Protein AF-A7UAV1-F1 (afdb_monomer_lite)

Sequence (82 aa):
SLFAAISGMILLIMDIFNIAISHFFKMENLNLLKSPKPYIDIHTCQPESKPSEKNSLSIKYCDSIRSVFLSIFAVMLIFAFF

Organism: Felis catus (NCBI:txid9685)

Foldseek 3Di:
DVVVLVVVLVVLVVVLCCQPPHPPDDDDPDPVPPDPPPPADLRCLDDPDDPVCPVPPSSVVSVVVSVVVNVVSVVVNVVSVD

Structure (mmCIF, N/CA/C/O backbone):
data_AF-A7UAV1-F1
#
_entry.id   AF-A7UAV1-F1
#
loop_
_atom_site.group_PDB
_atom_site.id
_atom_site.type_symbol
_atom_site.label_atom_id
_atom_site.label_alt_id
_atom_site.label_comp_id
_atom_site.label_asym_id
_atom_site.label_entity_id
_atom_site.label_seq_id
_atom_site.pdbx_PDB_ins_code
_atom_site.Cartn_x
_atom_site.Cartn_y
_atom_site.Cartn_z
_atom_site.occupancy
_atom_site.B_iso_or_equiv
_atom_site.auth_seq_id
_atom_site.auth_comp_id
_atom_site.auth_asym_id
_atom_site.auth_atom_id
_atom_site.pdbx_PDB_model_num
ATOM 1 N N . SER A 1 1 ? 5.668 -3.275 -21.264 1.00 86.19 1 SER A N 1
ATOM 2 C CA . SER A 1 1 ? 5.888 -2.062 -22.082 1.00 86.19 1 SER A CA 1
ATOM 3 C C . SER A 1 1 ? 6.053 -0.873 -21.150 1.00 86.19 1 SER A C 1
ATOM 5 O O . SER A 1 1 ? 5.620 -0.963 -20.006 1.00 86.19 1 SER A O 1
ATOM 7 N N . LEU A 1 2 ? 6.641 0.230 -21.621 1.00 89.50 2 LEU A N 1
ATOM 8 C CA . LEU A 1 2 ? 6.790 1.456 -20.823 1.00 89.50 2 LEU A CA 1
ATOM 9 C C . LEU A 1 2 ? 5.444 1.948 -20.259 1.00 89.50 2 LEU A C 1
ATOM 11 O O . LEU A 1 2 ? 5.354 2.306 -19.092 1.00 89.50 2 LEU A O 1
ATOM 15 N N . PHE A 1 3 ? 4.383 1.878 -21.070 1.00 91.50 3 PHE A N 1
ATOM 16 C CA . PHE A 1 3 ? 3.024 2.232 -20.656 1.00 91.50 3 PHE A CA 1
ATOM 17 C C . PHE A 1 3 ? 2.550 1.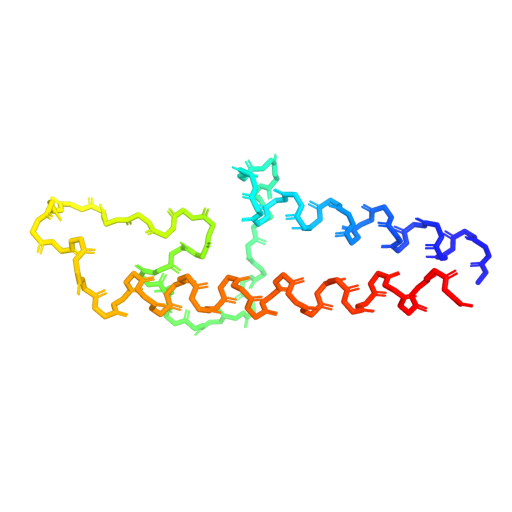435 -19.431 1.00 91.50 3 PHE A C 1
ATOM 19 O O . PHE A 1 3 ? 2.106 2.038 -18.463 1.00 91.50 3 PHE A O 1
ATOM 26 N N . ALA A 1 4 ? 2.706 0.104 -19.443 1.00 91.12 4 ALA A N 1
ATOM 27 C CA . ALA A 1 4 ? 2.269 -0.756 -18.342 1.00 91.12 4 ALA A CA 1
ATOM 28 C C . ALA A 1 4 ? 3.041 -0.489 -17.036 1.00 91.12 4 ALA A C 1
ATOM 30 O O . ALA A 1 4 ? 2.454 -0.525 -15.956 1.00 91.12 4 ALA A O 1
ATOM 31 N N . ALA A 1 5 ? 4.342 -0.195 -17.139 1.00 88.38 5 ALA A N 1
ATOM 32 C CA . ALA A 1 5 ? 5.172 0.143 -15.985 1.00 88.38 5 ALA A CA 1
ATOM 33 C C . ALA A 1 5 ? 4.723 1.470 -15.353 1.00 88.38 5 ALA A C 1
ATOM 35 O O . ALA A 1 5 ? 4.450 1.526 -14.157 1.00 88.38 5 ALA A O 1
ATOM 36 N N . ILE A 1 6 ? 4.543 2.516 -16.169 1.00 91.19 6 ILE A N 1
ATOM 37 C CA . ILE A 1 6 ? 4.083 3.829 -15.695 1.00 91.19 6 ILE A CA 1
ATOM 38 C C . ILE A 1 6 ? 2.671 3.735 -15.106 1.00 91.19 6 ILE A C 1
ATOM 40 O O . ILE A 1 6 ? 2.422 4.270 -14.027 1.00 91.19 6 ILE A O 1
ATOM 44 N N . SER A 1 7 ? 1.747 3.029 -15.768 1.00 93.19 7 SER A N 1
ATOM 45 C CA . SER A 1 7 ? 0.392 2.852 -15.237 1.00 93.19 7 SER A CA 1
ATOM 46 C C . SER A 1 7 ? 0.391 2.076 -13.920 1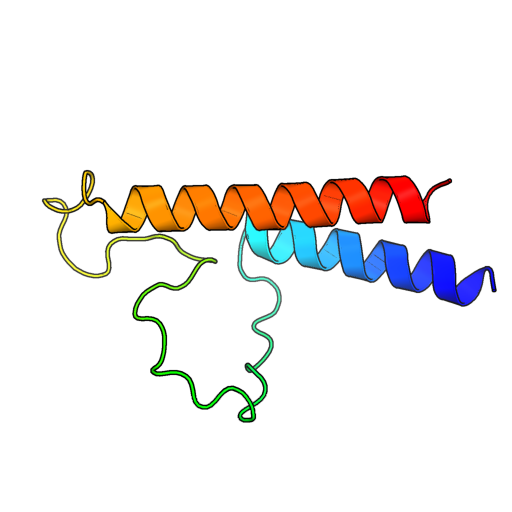.00 93.19 7 SER A C 1
ATOM 48 O O . SER A 1 7 ? -0.323 2.455 -12.998 1.00 93.19 7 SER A O 1
ATOM 50 N N . GLY A 1 8 ? 1.216 1.027 -13.803 1.00 90.06 8 GLY A N 1
ATOM 51 C CA . GLY A 1 8 ? 1.351 0.246 -12.572 1.00 90.06 8 GLY A CA 1
ATOM 52 C C . GLY A 1 8 ? 1.867 1.089 -11.406 1.00 90.06 8 GLY A C 1
ATOM 53 O O . GLY A 1 8 ? 1.328 1.011 -10.306 1.00 90.06 8 GLY A O 1
ATOM 54 N N . MET A 1 9 ? 2.839 1.964 -11.664 1.00 91.00 9 MET A N 1
ATOM 55 C CA . MET A 1 9 ? 3.358 2.893 -10.659 1.00 91.00 9 MET A CA 1
ATOM 56 C C . MET A 1 9 ? 2.324 3.878 -10.151 1.00 91.00 9 MET A C 1
ATOM 58 O O . MET A 1 9 ? 2.206 4.082 -8.945 1.00 91.00 9 MET A O 1
ATOM 62 N N . ILE A 1 10 ? 1.565 4.483 -11.063 1.00 90.94 10 ILE A N 1
ATOM 63 C CA . ILE A 1 10 ? 0.527 5.448 -10.699 1.00 90.94 10 ILE A CA 1
ATOM 64 C C . ILE A 1 10 ? -0.527 4.776 -9.812 1.00 90.94 10 ILE A C 1
ATOM 66 O O . ILE A 1 10 ? -0.923 5.352 -8.799 1.00 90.94 10 ILE A O 1
ATOM 70 N N . LEU A 1 11 ? -0.933 3.547 -10.150 1.00 90.12 11 LEU A N 1
ATOM 71 C CA . LEU A 1 11 ? -1.883 2.771 -9.352 1.00 90.12 11 LEU A CA 1
ATOM 72 C C . LEU A 1 11 ? -1.322 2.422 -7.965 1.00 90.12 11 LEU A C 1
ATOM 74 O O . LEU A 1 11 ? -1.993 2.671 -6.970 1.00 90.12 11 LEU A O 1
ATOM 78 N N . LEU A 1 12 ? -0.074 1.949 -7.876 1.00 89.44 12 LEU A N 1
ATOM 79 C CA . LEU A 1 12 ? 0.570 1.632 -6.593 1.00 89.44 12 LEU A CA 1
ATOM 80 C C . LEU A 1 12 ? 0.683 2.855 -5.676 1.00 89.44 12 LEU A C 1
ATOM 82 O O . LEU A 1 12 ? 0.410 2.768 -4.479 1.00 89.44 12 LEU A O 1
ATOM 86 N N . ILE A 1 13 ? 1.063 4.007 -6.230 1.00 87.81 13 ILE A N 1
ATOM 87 C CA . ILE A 1 13 ? 1.143 5.264 -5.479 1.00 87.81 13 ILE A CA 1
ATOM 88 C C . ILE A 1 13 ? -0.248 5.671 -4.979 1.00 87.81 13 ILE A C 1
ATOM 90 O O . ILE A 1 13 ? -0.399 6.050 -3.816 1.00 87.81 13 ILE A O 1
ATOM 94 N N . MET A 1 14 ? -1.270 5.562 -5.832 1.00 87.25 14 MET A N 1
ATOM 95 C CA . MET A 1 14 ? -2.657 5.848 -5.465 1.00 87.25 14 MET A CA 1
ATOM 96 C C . MET A 1 14 ? -3.137 4.943 -4.319 1.00 87.25 14 MET A C 1
ATOM 98 O O . MET A 1 14 ? -3.711 5.448 -3.352 1.00 87.25 14 MET A O 1
ATOM 102 N N . ASP A 1 15 ? -2.848 3.642 -4.378 1.00 83.69 15 ASP A N 1
ATOM 103 C CA . ASP A 1 15 ? -3.231 2.667 -3.351 1.00 83.69 15 ASP A CA 1
ATOM 104 C C . ASP A 1 15 ? -2.530 2.926 -2.007 1.00 83.69 15 ASP A C 1
ATOM 106 O O . ASP A 1 15 ? -3.167 2.866 -0.950 1.00 83.69 15 ASP A O 1
ATOM 110 N N . ILE A 1 16 ? -1.243 3.298 -2.025 1.00 85.62 16 ILE A N 1
ATOM 111 C CA . ILE A 1 16 ? -0.497 3.700 -0.820 1.00 85.62 16 ILE A CA 1
ATOM 112 C C . ILE A 1 16 ? -1.170 4.897 -0.147 1.00 85.62 16 ILE A C 1
ATOM 114 O O . ILE A 1 16 ? -1.414 4.867 1.061 1.00 85.62 16 ILE A O 1
ATOM 118 N N . PHE A 1 17 ? -1.507 5.942 -0.908 1.00 82.69 17 PHE A N 1
ATOM 119 C CA . PHE A 1 17 ? -2.166 7.124 -0.351 1.00 82.69 17 PHE A CA 1
ATOM 120 C C . PHE A 1 17 ? -3.567 6.819 0.190 1.00 82.69 17 PHE A C 1
ATOM 122 O O . PHE A 1 17 ? -3.932 7.345 1.247 1.00 82.69 17 PHE A O 1
ATOM 129 N N . ASN A 1 18 ? -4.310 5.934 -0.480 1.00 81.12 18 ASN A N 1
ATOM 130 C CA . ASN A 1 18 ? -5.654 5.516 -0.078 1.00 81.12 18 ASN A CA 1
ATOM 131 C C . ASN A 1 18 ? -5.665 4.743 1.256 1.00 81.12 18 ASN A C 1
ATOM 133 O O . ASN A 1 18 ? -6.643 4.783 2.003 1.00 81.12 18 ASN A O 1
ATOM 137 N N . ILE A 1 19 ? -4.571 4.042 1.575 1.00 77.50 19 ILE A N 1
ATOM 138 C CA . ILE A 1 19 ? -4.391 3.361 2.865 1.00 77.50 19 ILE A CA 1
ATOM 139 C C . ILE A 1 19 ? -3.752 4.284 3.910 1.00 77.50 19 ILE A C 1
ATOM 141 O O . ILE A 1 19 ? -4.111 4.200 5.082 1.00 77.50 19 ILE A O 1
ATOM 145 N N . ALA A 1 20 ? -2.795 5.144 3.548 1.00 71.88 20 ALA A N 1
ATOM 146 C CA . ALA A 1 20 ? -1.973 5.899 4.503 1.00 71.88 20 ALA A CA 1
ATOM 147 C C . ALA A 1 20 ? -2.590 7.225 4.987 1.00 71.88 20 ALA A C 1
ATOM 149 O O . ALA A 1 20 ? -2.426 7.569 6.157 1.00 71.88 20 ALA A O 1
ATOM 150 N N . ILE A 1 21 ? -3.278 7.978 4.126 1.00 68.00 21 ILE A N 1
ATOM 151 C CA . ILE A 1 21 ? -3.721 9.344 4.461 1.00 68.00 21 ILE A CA 1
ATOM 152 C C . ILE A 1 21 ? -5.227 9.394 4.703 1.00 68.00 21 ILE A C 1
ATOM 154 O O . ILE A 1 21 ? -5.664 9.862 5.751 1.00 68.00 21 ILE A O 1
ATOM 158 N N . SER A 1 22 ? -6.020 8.941 3.735 1.00 60.50 22 SER A N 1
ATOM 159 C CA . SER A 1 22 ? -7.482 8.959 3.796 1.00 60.50 22 SER A CA 1
ATOM 160 C C . SER A 1 22 ? -8.057 8.171 2.619 1.00 60.50 22 SER A C 1
ATOM 162 O O . SER A 1 22 ? -7.404 8.056 1.582 1.00 60.50 22 SER A O 1
ATOM 164 N N . HIS A 1 23 ? -9.289 7.678 2.769 1.00 59.00 23 HIS A N 1
ATOM 165 C CA . HIS A 1 23 ? -10.078 7.023 1.716 1.00 59.00 23 HIS A CA 1
ATOM 166 C C . HIS A 1 23 ? -10.402 8.036 0.599 1.00 59.00 23 HIS A C 1
ATOM 168 O O . HIS A 1 23 ? -11.434 8.704 0.630 1.00 59.00 23 HIS A O 1
ATOM 174 N N . PHE A 1 24 ? -9.502 8.211 -0.371 1.00 52.50 24 PHE A N 1
ATOM 175 C CA . PHE A 1 24 ? -9.734 9.065 -1.544 1.00 52.50 24 PHE A CA 1
ATOM 176 C C . PHE A 1 24 ? -10.651 8.377 -2.561 1.00 52.50 24 PHE A C 1
ATOM 178 O O . PHE A 1 24 ? -11.470 9.039 -3.196 1.00 52.50 24 PHE A O 1
ATOM 185 N N . PHE A 1 25 ? -10.548 7.051 -2.687 1.00 55.22 25 PHE A N 1
ATOM 186 C CA . PHE A 1 25 ? -11.411 6.237 -3.540 1.00 55.22 25 PHE A CA 1
ATOM 187 C C . PHE A 1 25 ? -11.886 4.999 -2.784 1.00 55.22 25 PHE A C 1
ATOM 189 O O . PHE A 1 25 ? -11.138 4.039 -2.577 1.00 55.22 25 PHE A O 1
ATOM 196 N N . LYS A 1 26 ? -13.174 4.991 -2.426 1.00 58.06 26 LYS A N 1
ATOM 197 C CA . LYS A 1 26 ? -13.846 3.798 -1.918 1.00 58.06 26 LYS A CA 1
ATOM 198 C C . LYS A 1 26 ? -14.174 2.876 -3.089 1.00 58.06 26 LYS A C 1
ATOM 200 O O . LYS A 1 26 ? -15.236 2.988 -3.694 1.00 58.06 26 LYS A O 1
ATOM 205 N N . MET A 1 27 ? -13.247 1.981 -3.417 1.00 57.97 27 MET A N 1
ATOM 206 C CA . MET A 1 27 ? -13.529 0.857 -4.310 1.00 57.97 27 MET A CA 1
ATOM 207 C C . MET A 1 27 ? -14.565 -0.046 -3.629 1.00 57.97 27 MET A C 1
ATOM 209 O O . MET A 1 27 ? -14.361 -0.489 -2.496 1.00 57.97 27 MET A O 1
ATOM 213 N N . GLU A 1 28 ? -15.700 -0.288 -4.289 1.00 51.97 28 GLU A N 1
ATOM 214 C CA . GLU A 1 28 ? -16.652 -1.290 -3.817 1.00 51.97 28 GLU A CA 1
ATOM 215 C C . GLU A 1 28 ? -15.955 -2.649 -3.863 1.00 51.97 28 GLU A C 1
ATOM 217 O O . GLU A 1 28 ? -15.423 -3.058 -4.897 1.00 51.97 28 GLU A O 1
ATOM 222 N N . ASN A 1 29 ? -15.887 -3.320 -2.713 1.00 56.50 29 ASN A N 1
ATOM 223 C CA . ASN A 1 29 ? -15.252 -4.625 -2.640 1.00 56.50 29 ASN A CA 1
ATOM 224 C C . ASN A 1 29 ? -15.990 -5.575 -3.591 1.00 56.50 29 ASN A C 1
ATOM 226 O O . ASN A 1 29 ? -17.221 -5.627 -3.586 1.00 56.50 29 ASN A O 1
ATOM 230 N N . LEU A 1 30 ? -15.250 -6.322 -4.409 1.00 53.53 30 LEU A N 1
ATOM 231 C CA . LEU A 1 30 ? -15.839 -7.315 -5.297 1.00 53.53 30 LEU A CA 1
ATOM 232 C C . LEU A 1 30 ? -16.674 -8.280 -4.444 1.00 53.53 30 LEU A C 1
ATOM 234 O O . LEU A 1 30 ? -16.136 -8.991 -3.595 1.00 53.53 30 LEU A O 1
ATOM 238 N N . ASN A 1 31 ? -17.985 -8.343 -4.708 1.00 55.62 31 ASN A N 1
ATOM 239 C CA . ASN A 1 31 ? -18.967 -9.201 -4.018 1.00 55.62 31 ASN A CA 1
ATOM 240 C C . ASN A 1 31 ? -18.633 -10.718 -4.054 1.00 55.62 31 ASN A C 1
ATOM 242 O O . ASN A 1 31 ? -19.394 -11.540 -3.547 1.00 55.62 31 ASN A O 1
ATOM 246 N N . LEU A 1 32 ? -17.503 -11.098 -4.658 1.00 47.19 32 LEU A N 1
ATOM 247 C CA . LEU A 1 32 ? -16.971 -12.454 -4.760 1.00 47.19 32 LEU A CA 1
ATOM 248 C C . LEU A 1 32 ? -16.278 -12.943 -3.479 1.00 47.19 32 LEU A C 1
ATOM 250 O O . LEU A 1 32 ? -16.227 -14.151 -3.253 1.00 47.19 32 LEU A O 1
ATOM 254 N N . LEU A 1 33 ? -15.812 -12.051 -2.598 1.00 47.94 33 LEU A N 1
ATOM 255 C CA . LEU A 1 33 ? -15.349 -12.433 -1.260 1.00 47.94 33 LEU A CA 1
ATOM 256 C C . LEU A 1 33 ? -16.531 -12.389 -0.291 1.00 47.94 33 LEU A C 1
ATOM 258 O O . LEU A 1 33 ? -16.708 -11.449 0.478 1.00 47.94 33 LEU A O 1
ATOM 262 N N . LYS A 1 34 ? -17.341 -13.451 -0.317 1.00 40.00 34 LYS A N 1
ATOM 263 C CA . LYS A 1 34 ? -18.421 -13.758 0.640 1.00 40.00 34 LYS A CA 1
ATOM 264 C C . LYS A 1 34 ? -17.857 -14.111 2.033 1.00 40.00 34 LYS A C 1
ATOM 266 O O . LYS A 1 34 ? -18.273 -15.082 2.655 1.00 40.00 34 LYS A O 1
ATOM 271 N N . SER A 1 35 ? -16.856 -13.365 2.492 1.00 48.94 35 SER A N 1
AT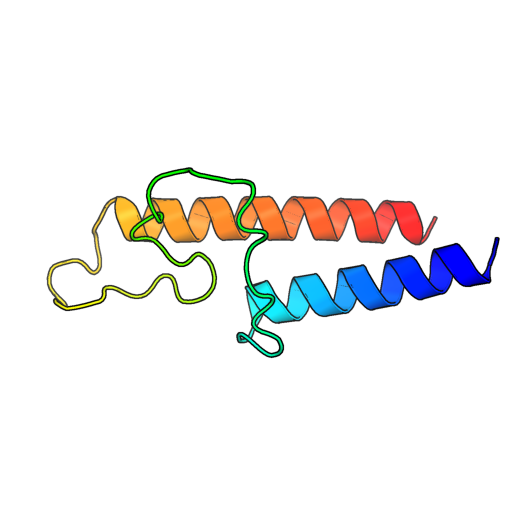OM 272 C CA . SER A 1 35 ? -16.338 -13.418 3.853 1.00 48.94 35 SER A CA 1
ATOM 273 C C . SER A 1 35 ? -17.233 -12.528 4.717 1.00 48.94 35 SER A C 1
ATOM 275 O O . SER A 1 35 ? -17.654 -11.472 4.228 1.00 48.94 35 SER A O 1
ATOM 277 N N . PRO A 1 36 ? -17.588 -12.924 5.955 1.00 47.12 36 PRO A N 1
ATOM 278 C CA . PRO A 1 36 ? -18.343 -12.051 6.847 1.00 47.12 36 PRO A CA 1
ATOM 279 C C . PRO A 1 36 ? -17.640 -10.698 6.876 1.00 47.12 36 PRO A C 1
ATOM 281 O O . PRO A 1 36 ? -16.429 -10.665 7.093 1.00 47.12 36 PRO A O 1
ATOM 284 N N . LYS A 1 37 ? -18.381 -9.617 6.570 1.00 53.84 37 LYS A N 1
ATOM 285 C CA . LYS A 1 37 ? -17.880 -8.236 6.601 1.00 53.84 37 LYS A CA 1
ATOM 286 C C . LYS A 1 37 ? -16.933 -8.122 7.795 1.00 53.84 37 LYS A C 1
ATOM 288 O O . LYS A 1 37 ? -17.423 -8.263 8.919 1.00 53.84 37 LYS A O 1
ATOM 293 N N . PRO A 1 38 ? -15.613 -7.964 7.595 1.00 54.62 38 PRO A N 1
ATOM 294 C CA . PRO A 1 38 ? -14.747 -7.780 8.736 1.00 54.62 38 PRO A CA 1
ATOM 295 C C . PRO A 1 38 ? -15.269 -6.516 9.412 1.00 54.62 38 PRO A C 1
ATOM 297 O O . PRO A 1 38 ? -15.369 -5.472 8.773 1.00 54.62 38 PRO A O 1
ATOM 300 N N . TYR A 1 39 ? -15.653 -6.612 10.684 1.00 56.59 39 TYR A N 1
ATOM 301 C CA . TYR A 1 39 ? -16.047 -5.474 11.528 1.00 56.59 39 TYR A CA 1
ATOM 302 C C . TYR A 1 39 ? -14.878 -4.480 11.743 1.00 56.59 39 TYR A C 1
ATOM 304 O O . TYR A 1 39 ? -14.854 -3.724 12.705 1.00 56.59 39 TYR A O 1
ATOM 312 N N . ILE A 1 40 ? -13.857 -4.540 10.887 1.00 58.56 40 ILE A N 1
ATOM 313 C CA . ILE A 1 40 ? -12.598 -3.825 10.954 1.00 58.56 40 ILE A CA 1
ATOM 314 C C . ILE A 1 40 ? -12.354 -3.277 9.552 1.00 58.56 40 ILE A C 1
ATOM 316 O O . ILE A 1 40 ? -12.002 -4.012 8.627 1.00 58.56 40 ILE A O 1
ATOM 320 N N . ASP A 1 41 ? -12.564 -1.976 9.412 1.00 66.12 41 ASP A N 1
ATOM 321 C CA . ASP A 1 41 ? -12.140 -1.217 8.249 1.00 66.12 41 ASP A CA 1
ATOM 322 C C . ASP A 1 41 ? -10.671 -0.802 8.435 1.00 66.12 41 ASP A C 1
ATOM 324 O O . ASP A 1 41 ? -10.334 0.025 9.284 1.00 66.12 41 ASP A O 1
ATOM 328 N N . ILE A 1 42 ? -9.793 -1.397 7.626 1.00 65.81 42 ILE A N 1
ATOM 329 C CA . ILE A 1 42 ? -8.337 -1.173 7.637 1.00 65.81 42 ILE A CA 1
ATOM 330 C C . ILE A 1 42 ? -7.972 0.277 7.279 1.00 65.81 42 ILE A C 1
ATOM 332 O O . ILE A 1 42 ? -6.857 0.728 7.538 1.00 65.81 42 ILE A O 1
ATOM 336 N N . HIS A 1 43 ? -8.900 1.009 6.662 1.00 65.44 43 HIS A N 1
ATOM 337 C CA . HIS A 1 43 ? -8.683 2.387 6.248 1.00 65.44 43 HIS A CA 1
ATOM 338 C C . HIS A 1 43 ? -8.958 3.392 7.362 1.00 65.44 43 HIS A C 1
ATOM 340 O O . HIS A 1 43 ? -8.379 4.477 7.358 1.00 65.44 43 HIS A O 1
ATOM 346 N N . THR A 1 44 ? -9.836 3.054 8.306 1.00 66.38 44 THR A N 1
ATOM 347 C CA . THR A 1 44 ? -10.220 3.969 9.383 1.00 66.38 44 THR A CA 1
ATOM 348 C C . THR A 1 44 ? -9.671 3.540 10.738 1.00 66.38 44 THR A C 1
ATOM 350 O O . THR A 1 44 ? -9.456 4.423 11.563 1.00 66.38 44 THR A O 1
ATOM 353 N N . CYS A 1 45 ? -9.374 2.246 10.964 1.00 67.69 45 CYS A N 1
ATOM 354 C CA . CYS A 1 45 ? -8.818 1.662 12.205 1.00 67.69 45 CYS A CA 1
ATOM 355 C C . CYS A 1 45 ? -9.335 2.298 13.515 1.00 67.69 45 CYS A C 1
ATOM 357 O O . CYS A 1 45 ? -8.658 2.296 14.545 1.00 67.69 45 CYS A O 1
ATOM 359 N N . GLN A 1 46 ? -10.544 2.862 13.484 1.00 62.66 46 GLN A N 1
ATOM 360 C CA . GLN A 1 46 ? -11.081 3.715 14.530 1.00 62.66 46 GLN A CA 1
ATOM 361 C C . GLN A 1 46 ? -12.066 2.901 15.366 1.00 62.66 46 GLN A C 1
ATOM 363 O O . GLN A 1 46 ? -12.858 2.140 14.810 1.00 62.66 46 GLN A O 1
ATOM 368 N N . PRO A 1 47 ? -12.055 3.047 16.700 1.00 56.84 47 PRO A N 1
ATOM 369 C CA . PRO A 1 47 ? -13.039 2.384 17.543 1.00 56.84 47 PRO A CA 1
ATOM 370 C C . PRO A 1 47 ? -14.426 2.986 17.277 1.00 56.84 47 PRO A C 1
ATOM 372 O O . PRO A 1 47 ? -14.658 4.157 17.575 1.00 56.84 47 PRO A O 1
ATOM 375 N N . GLU A 1 48 ? -15.351 2.187 16.737 1.00 57.97 48 GLU A N 1
ATOM 376 C CA . GLU A 1 48 ? -16.670 2.651 16.274 1.00 57.97 48 GLU A CA 1
ATOM 377 C C . GLU A 1 48 ? -17.595 3.180 17.387 1.00 57.97 48 GLU A C 1
ATOM 379 O O . GLU A 1 48 ? -18.614 3.790 17.075 1.00 57.97 48 GLU A O 1
ATOM 384 N N . SER A 1 49 ? -17.305 2.984 18.6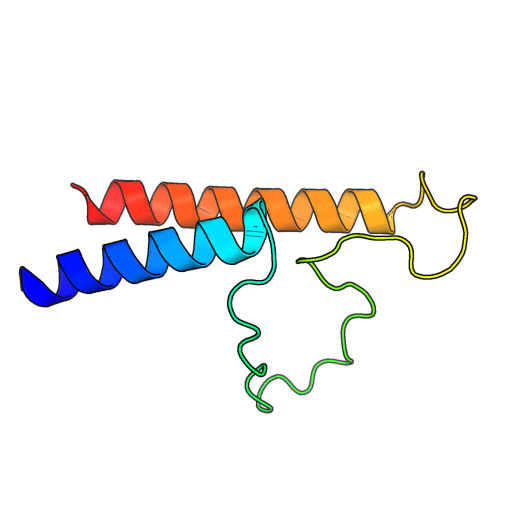83 1.00 52.53 49 SER A N 1
ATOM 385 C CA . SER A 1 49 ? -18.269 3.433 19.706 1.00 52.53 49 SER A CA 1
ATOM 386 C C . SER A 1 49 ? -17.777 3.733 21.125 1.00 52.53 49 SER A C 1
ATOM 388 O O . SER A 1 49 ? -18.542 4.342 21.876 1.00 52.53 49 SER A O 1
ATOM 390 N N . LYS A 1 50 ? -16.555 3.369 21.557 1.00 54.84 50 LYS A N 1
ATOM 391 C CA . LYS A 1 50 ? -16.137 3.594 22.962 1.00 54.84 50 LYS A CA 1
ATOM 392 C C . LYS A 1 50 ? -14.661 3.996 23.127 1.00 54.84 50 LYS A C 1
ATOM 394 O O . LYS A 1 50 ? -13.772 3.229 22.770 1.00 54.84 50 LYS A O 1
ATOM 399 N N . PRO A 1 51 ? -14.355 5.128 23.800 1.00 53.66 51 PRO A N 1
ATOM 400 C CA . PRO A 1 51 ? -12.981 5.524 24.146 1.00 53.66 51 PRO A CA 1
ATOM 401 C C . PRO A 1 51 ? -12.235 4.507 25.028 1.00 53.66 51 PRO A C 1
ATOM 403 O O . PRO A 1 51 ? -11.006 4.493 25.038 1.00 53.66 51 PRO A O 1
ATOM 406 N N . SER A 1 52 ? -12.970 3.651 25.750 1.00 53.06 52 SER A N 1
ATOM 407 C CA . SER A 1 52 ? -12.436 2.566 26.588 1.00 53.06 52 SER A CA 1
ATOM 408 C C . SER A 1 52 ? -11.752 1.450 25.785 1.00 53.06 52 SER A C 1
ATOM 410 O O . SER A 1 52 ? -11.009 0.662 26.364 1.00 53.06 52 SER A O 1
ATOM 412 N N . GLU A 1 53 ? -11.974 1.376 24.471 1.00 55.31 53 GLU A N 1
ATOM 413 C CA . GLU A 1 53 ? -11.379 0.369 23.584 1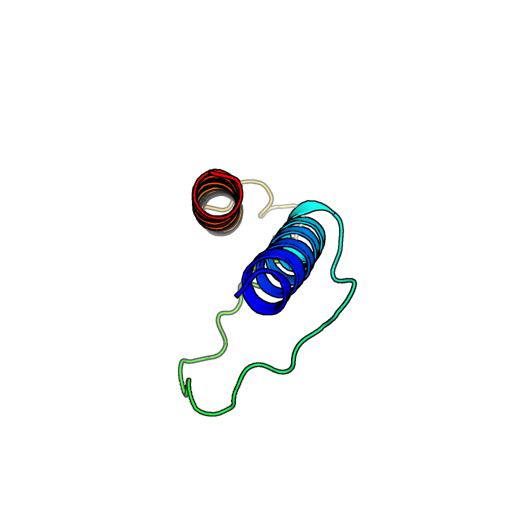.00 55.31 53 GLU A CA 1
ATOM 414 C C . GLU A 1 53 ? -10.118 0.870 22.869 1.00 55.31 53 GLU A C 1
ATOM 416 O O . GLU A 1 53 ? -9.573 0.162 22.029 1.00 55.31 53 GLU A O 1
ATOM 421 N N . LYS A 1 54 ? -9.587 2.049 23.224 1.00 53.28 54 LYS A N 1
ATOM 422 C CA . LYS A 1 54 ? -8.336 2.587 22.651 1.00 53.28 54 LYS A CA 1
ATOM 423 C C . LYS A 1 54 ? -7.113 1.665 22.815 1.00 53.28 54 LYS A C 1
ATOM 425 O O . LYS A 1 54 ? -6.162 1.799 22.059 1.00 53.28 54 LYS A O 1
ATOM 430 N N . ASN A 1 55 ? -7.156 0.712 23.753 1.00 55.91 55 ASN A N 1
ATOM 431 C CA . ASN A 1 55 ? -6.129 -0.322 23.958 1.00 55.91 55 ASN A CA 1
ATOM 432 C C . ASN A 1 55 ? -6.571 -1.721 23.492 1.00 55.91 55 ASN A C 1
ATOM 434 O O . ASN A 1 55 ? -5.964 -2.724 23.875 1.00 55.91 55 ASN A O 1
ATOM 438 N N . SER A 1 56 ? -7.650 -1.810 22.717 1.00 67.44 56 SER A N 1
ATOM 439 C CA . SER A 1 56 ? -8.164 -3.086 22.236 1.00 67.44 56 SER A CA 1
ATOM 440 C C . SER A 1 56 ? -7.163 -3.750 21.291 1.00 67.44 56 SER A C 1
ATOM 442 O O . SER A 1 56 ? -6.486 -3.115 20.478 1.00 67.44 56 SER A O 1
ATOM 444 N N . LEU A 1 57 ? -7.070 -5.074 21.408 1.00 72.06 57 LEU A N 1
ATOM 445 C CA . LEU A 1 57 ? -6.242 -5.910 20.542 1.00 72.06 57 LEU A CA 1
ATOM 446 C C . LEU A 1 57 ? -6.635 -5.747 19.059 1.00 72.06 57 LEU A C 1
ATOM 448 O O . LEU A 1 57 ? -5.788 -5.915 18.187 1.00 72.06 57 LEU A O 1
ATOM 452 N N . SER A 1 58 ? -7.878 -5.339 18.781 1.00 68.19 58 SER A N 1
ATOM 453 C CA . SER A 1 58 ? -8.388 -5.043 17.440 1.00 68.19 58 SER A CA 1
ATOM 454 C C . SER A 1 58 ? -7.743 -3.814 16.792 1.00 68.19 58 SER A C 1
ATOM 456 O O . SER A 1 58 ? -7.424 -3.889 15.610 1.00 68.19 58 SER A O 1
ATOM 458 N N . ILE A 1 59 ? -7.478 -2.724 17.526 1.00 73.94 59 ILE A N 1
ATOM 459 C CA . ILE A 1 59 ? -6.780 -1.545 16.968 1.00 73.94 59 ILE A CA 1
ATOM 460 C C . ILE A 1 59 ? -5.337 -1.908 16.614 1.00 73.94 59 ILE A C 1
ATOM 462 O O . ILE A 1 59 ? -4.897 -1.668 15.494 1.00 73.94 59 ILE A O 1
ATOM 466 N N . LYS A 1 60 ? -4.626 -2.586 17.527 1.00 77.94 60 LYS A N 1
ATOM 467 C CA . LYS A 1 60 ? -3.254 -3.057 17.263 1.00 77.94 60 LYS A CA 1
ATOM 468 C C . LYS A 1 60 ? -3.192 -4.002 16.066 1.00 77.94 60 LYS A C 1
ATOM 470 O O . LYS A 1 60 ? -2.246 -3.944 15.286 1.00 77.94 60 LYS A O 1
ATOM 475 N N . TYR A 1 61 ? -4.188 -4.872 15.926 1.00 78.81 61 TYR A N 1
ATOM 476 C CA . TYR A 1 61 ? -4.292 -5.762 14.778 1.00 78.81 61 TYR A CA 1
ATOM 477 C C . TYR A 1 61 ? -4.558 -4.980 13.483 1.00 78.81 61 TYR A C 1
ATOM 479 O O . TYR A 1 61 ? -3.895 -5.233 12.482 1.00 78.81 61 TYR A O 1
ATOM 487 N N . CYS A 1 62 ? -5.453 -3.989 13.513 1.00 78.25 62 CYS A N 1
ATOM 488 C CA . CYS A 1 62 ? -5.739 -3.126 12.366 1.00 78.25 62 CYS A CA 1
ATOM 489 C C . CYS A 1 62 ? -4.493 -2.360 11.899 1.00 78.25 62 CYS A C 1
ATOM 491 O O . CYS A 1 62 ? -4.136 -2.428 10.723 1.00 78.25 62 CYS A O 1
ATOM 493 N N . ASP A 1 63 ? -3.770 -1.729 12.826 1.00 80.44 63 ASP A N 1
ATOM 494 C CA . ASP A 1 63 ? -2.525 -1.011 12.530 1.00 80.44 63 ASP A CA 1
ATOM 495 C C . ASP A 1 63 ? -1.428 -1.949 12.007 1.00 80.44 63 ASP A C 1
ATOM 497 O O . ASP A 1 63 ? -0.689 -1.605 11.081 1.00 80.44 63 ASP A O 1
ATOM 501 N N . SER A 1 64 ? -1.332 -3.162 12.561 1.00 83.69 64 SER A N 1
ATOM 502 C CA . SER A 1 64 ? -0.374 -4.166 12.097 1.00 83.69 64 SER A CA 1
ATOM 503 C C . SER A 1 64 ? -0.672 -4.608 10.664 1.00 83.69 64 SER A C 1
ATOM 505 O O . SER A 1 64 ? 0.240 -4.628 9.839 1.00 83.69 64 SER A O 1
ATOM 507 N N . ILE A 1 65 ? -1.934 -4.896 10.339 1.00 83.56 65 ILE A N 1
ATOM 508 C CA . ILE A 1 65 ? -2.346 -5.256 8.979 1.00 83.56 65 ILE A CA 1
ATOM 509 C C . ILE A 1 65 ? -2.101 -4.087 8.020 1.00 83.56 65 ILE A C 1
ATOM 511 O O . ILE A 1 65 ? -1.525 -4.289 6.951 1.00 83.56 65 ILE A O 1
ATOM 515 N N . ARG A 1 66 ? -2.443 -2.856 8.416 1.00 83.69 66 ARG A N 1
ATOM 516 C CA . ARG A 1 66 ? -2.172 -1.644 7.631 1.00 83.69 66 ARG A CA 1
ATOM 517 C C . ARG A 1 66 ? -0.686 -1.501 7.297 1.00 83.69 66 ARG A C 1
ATOM 519 O O . ARG A 1 66 ? -0.336 -1.253 6.145 1.00 83.69 66 ARG A O 1
ATOM 526 N N . SER A 1 67 ? 0.186 -1.721 8.280 1.00 86.19 67 SER A N 1
ATOM 527 C CA . SER A 1 67 ? 1.642 -1.698 8.096 1.00 86.19 67 SER A CA 1
ATOM 528 C C . SER A 1 67 ? 2.131 -2.777 7.120 1.00 86.19 67 SER A C 1
ATOM 530 O O . SER A 1 67 ? 2.969 -2.503 6.257 1.00 86.19 67 SER A O 1
ATOM 532 N N . VAL A 1 68 ? 1.574 -3.991 7.191 1.00 89.38 68 VAL A N 1
ATOM 533 C CA . VAL A 1 68 ? 1.902 -5.081 6.256 1.00 89.38 68 VAL A CA 1
ATOM 534 C C . VAL A 1 68 ? 1.526 -4.708 4.821 1.00 89.38 68 VAL A C 1
ATOM 536 O O . VAL A 1 68 ? 2.361 -4.844 3.928 1.00 89.38 68 VAL A O 1
ATOM 539 N N . PHE A 1 69 ? 0.320 -4.183 4.590 1.00 85.81 69 PHE A N 1
ATOM 540 C CA . PHE A 1 69 ? -0.105 -3.745 3.254 1.00 85.81 69 PHE A CA 1
ATOM 541 C C . PHE A 1 69 ? 0.786 -2.629 2.700 1.00 85.81 69 PHE A C 1
ATOM 543 O O . PHE A 1 69 ? 1.247 -2.721 1.563 1.00 85.81 69 PHE A O 1
ATOM 550 N N . LEU A 1 70 ? 1.100 -1.617 3.513 1.00 87.56 70 LEU A N 1
ATOM 551 C CA . LEU A 1 70 ? 2.001 -0.534 3.107 1.00 87.56 70 LEU A CA 1
ATOM 552 C C . LEU A 1 70 ? 3.406 -1.047 2.770 1.00 87.56 70 LEU A C 1
ATOM 554 O O . LEU A 1 70 ? 4.003 -0.603 1.792 1.00 87.56 70 LEU A O 1
ATOM 558 N N . SER A 1 71 ? 3.912 -2.012 3.539 1.00 89.88 71 SER A N 1
ATOM 559 C CA . SER A 1 71 ? 5.215 -2.636 3.286 1.00 89.88 71 SER A CA 1
ATOM 560 C C . SER A 1 71 ? 5.224 -3.396 1.958 1.00 89.88 71 SER A C 1
ATOM 562 O O . SER A 1 71 ? 6.165 -3.264 1.178 1.00 89.88 71 SER A O 1
ATOM 564 N N . ILE A 1 72 ? 4.160 -4.149 1.664 1.00 92.56 72 ILE A N 1
ATOM 565 C CA . ILE A 1 72 ? 4.009 -4.875 0.395 1.00 92.56 72 ILE A CA 1
ATOM 566 C C . ILE A 1 72 ? 3.972 -3.897 -0.784 1.00 92.56 72 ILE A C 1
ATOM 568 O O . ILE A 1 72 ? 4.689 -4.097 -1.764 1.00 92.56 72 ILE A O 1
ATOM 572 N N . PHE A 1 73 ? 3.189 -2.821 -0.686 1.00 91.12 73 PHE A N 1
ATOM 573 C CA . PHE A 1 73 ? 3.113 -1.815 -1.746 1.00 91.12 73 PHE A CA 1
ATOM 574 C C . PHE A 1 73 ? 4.431 -1.072 -1.950 1.00 91.12 73 PHE A C 1
ATOM 576 O O . PHE A 1 73 ? 4.823 -0.845 -3.092 1.00 91.12 73 PHE A O 1
ATOM 583 N N . ALA A 1 74 ? 5.155 -0.754 -0.875 1.00 90.38 74 ALA A N 1
ATOM 584 C CA . ALA A 1 74 ? 6.481 -0.153 -0.972 1.00 90.38 74 ALA A CA 1
ATOM 585 C C . ALA A 1 74 ? 7.463 -1.072 -1.716 1.00 90.38 74 ALA A C 1
ATOM 587 O O . ALA A 1 74 ? 8.177 -0.619 -2.607 1.00 90.38 74 ALA A O 1
ATOM 588 N N . VAL A 1 75 ? 7.462 -2.372 -1.408 1.00 93.19 75 VAL A N 1
ATOM 589 C CA . VAL A 1 75 ? 8.298 -3.359 -2.105 1.00 93.19 75 VAL A CA 1
ATOM 590 C C . VAL A 1 75 ? 7.905 -3.473 -3.581 1.00 93.19 75 VAL A C 1
ATOM 592 O O . VAL A 1 75 ? 8.782 -3.426 -4.441 1.00 93.19 75 VAL A O 1
ATOM 595 N N . MET A 1 76 ? 6.608 -3.562 -3.897 1.00 91.81 76 MET A N 1
ATOM 596 C CA . MET A 1 76 ? 6.134 -3.587 -5.289 1.00 91.81 76 MET A CA 1
ATOM 597 C C . MET A 1 76 ? 6.553 -2.335 -6.061 1.00 91.81 76 MET A C 1
ATOM 599 O O . MET A 1 76 ? 6.964 -2.445 -7.212 1.00 91.81 76 MET A O 1
ATOM 603 N N . LEU A 1 77 ? 6.490 -1.162 -5.431 1.00 90.56 77 LEU A N 1
ATOM 604 C CA . LEU A 1 77 ? 6.898 0.096 -6.044 1.00 90.56 77 LEU A CA 1
ATOM 605 C C . LEU A 1 77 ? 8.407 0.142 -6.298 1.00 90.56 77 LEU A C 1
ATOM 607 O O . LEU A 1 77 ? 8.826 0.604 -7.350 1.00 90.56 77 LEU A O 1
ATOM 611 N N . ILE A 1 78 ? 9.227 -0.389 -5.388 1.00 91.50 78 ILE A N 1
ATOM 612 C CA . ILE A 1 78 ? 10.669 -0.532 -5.630 1.00 91.50 78 ILE A CA 1
ATOM 613 C C . ILE A 1 78 ? 10.901 -1.432 -6.851 1.00 91.50 78 ILE A C 1
ATOM 615 O O . ILE A 1 78 ? 11.600 -1.035 -7.777 1.00 91.50 78 ILE A O 1
ATOM 619 N N . PHE A 1 79 ? 10.278 -2.610 -6.897 1.00 89.25 79 PHE A N 1
ATOM 620 C CA . PHE A 1 79 ? 10.462 -3.548 -8.008 1.00 89.25 79 PHE A CA 1
ATOM 621 C C . PHE A 1 79 ? 9.888 -3.072 -9.338 1.00 89.25 79 PHE A C 1
ATOM 623 O O . PHE A 1 79 ? 10.377 -3.486 -10.376 1.00 89.25 79 PHE A O 1
ATOM 630 N N . ALA A 1 80 ? 8.852 -2.239 -9.335 1.00 87.38 80 ALA A N 1
ATOM 631 C CA . ALA A 1 80 ? 8.334 -1.654 -10.563 1.00 87.38 80 ALA A CA 1
ATOM 632 C C . ALA A 1 80 ? 9.239 -0.524 -11.092 1.00 87.38 80 ALA A C 1
ATOM 634 O O . ALA A 1 80 ? 9.100 -0.130 -12.251 1.00 87.38 80 ALA A O 1
ATOM 635 N N . PHE A 1 81 ? 10.102 0.044 -10.236 1.00 82.75 81 PHE A N 1
ATOM 636 C 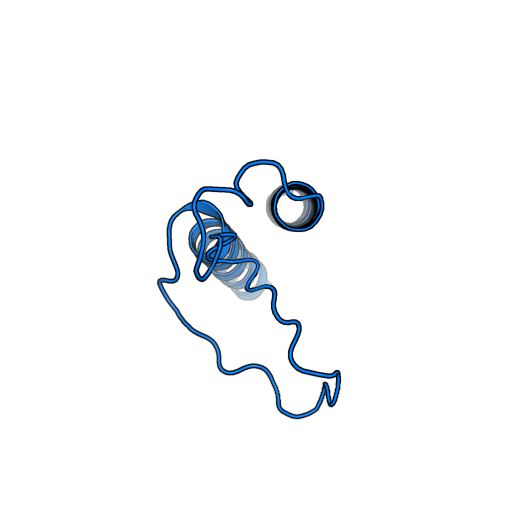CA . PHE A 1 81 ? 10.957 1.192 -10.560 1.00 82.75 81 PHE A CA 1
ATOM 637 C C . PHE A 1 81 ? 12.272 0.746 -11.189 1.00 82.75 81 PHE A C 1
ATOM 639 O O . PHE A 1 81 ? 12.810 1.453 -12.042 1.00 82.75 81 PHE A O 1
ATOM 646 N N . PHE A 1 82 ? 12.771 -0.405 -10.741 1.00 80.81 82 PHE A N 1
ATOM 647 C CA . PHE A 1 82 ? 13.950 -1.085 -11.267 1.00 80.81 82 PHE A CA 1
ATOM 648 C C . PHE A 1 82 ? 13.599 -1.989 -12.452 1.00 80.81 82 PHE A C 1
ATOM 650 O O . PHE A 1 82 ? 14.433 -2.052 -13.383 1.00 80.81 82 PHE A O 1
#

InterPro domains:
  IPR007237 CD20-like, transmembrane domain [PF04103] (1-82)

Radius of gyration: 15.44 Å; chains: 1; bounding box: 33×23×49 Å

Secondary structure (DSSP, 8-state):
-HHHHHHHHHHHHHHHHHHHT--S--PPPPTT--S---S--TTT---SS-GGGTT-HHHHHHHHHHHHHHHHHHHHHHHHH-

pLDDT: mean 72.92, std 15.72, range [40.0, 93.19]